Protein AF-A0A2V2GIW0-F1 (afdb_monomer)

Sequence (112 aa):
MNEIKETKSELKDIRSEQEETRKKLDNHIEKGEETKADGYRSQVLRFNNELVRGLGHTEEDFDDILDVIGKYEDYCKTHSNYKNNKMPFAIKNVGRVYDEMLRTNGFLKPKE

Radius of gyration: 24.11 Å; Cα contacts (8 Å, |Δi|>4): 47; chains: 1; bounding box: 58×22×71 Å

Secondary structure (DSSP, 8-state):
-HHHHHHHHHHHHHHHHHHHHHHHHHHHHHHHHHHHHHHHHHHHHHHHHHHHTT----HHHHHHHHHHHHHHHHHHHH-TT---TTHHHHHHHHHHHHHHHHHHT-SPPPP-

Mean predicted aligned error: 5.54 Å

Nearest PDB structures (foldseek):
  8i4v-assembly1_A  TM=4.668E-01  e=8.474E+00  Saccharomyces cerevisiae S288C

pLDDT: mean 94.07, std 6.47, range [60.81, 98.75]

Solvent-accessible surface area (backbone atoms only — not comparable to full-atom values): 6317 Å² total; per-residue (Å²): 114,66,64,63,53,48,54,53,48,53,52,51,52,52,52,50,54,51,52,53,50,49,54,55,48,55,56,49,51,53,52,50,52,52,53,49,42,53,50,34,49,52,50,49,52,49,52,36,50,39,52,76,69,66,55,80,49,38,66,66,61,50,54,54,49,50,54,38,48,51,57,36,51,58,52,44,74,79,36,82,82,69,84,61,90,63,49,70,59,34,55,52,50,48,53,54,50,50,56,49,27,69,76,63,69,63,46,46,70,81,84,130

Foldseek 3Di:
DVVVVVVVVVVVVVVVVVVVVVVVVVVVVVVVLVVLLVVLVVLLVVVLVCVVVVHAAALVSLVVNVVSVVSNVVSCVVVVVDDDPCVVVSVVSSVVVNVVCVVVVRHDDDDD

Structure (mmCIF, N/CA/C/O backbone):
data_AF-A0A2V2GIW0-F1
#
_entry.id   AF-A0A2V2GIW0-F1
#
loop_
_atom_site.group_PDB
_atom_site.id
_atom_site.type_symbol
_atom_site.label_atom_id
_atom_site.label_alt_id
_atom_site.label_comp_id
_atom_site.label_asym_id
_atom_site.label_entity_id
_atom_site.label_seq_id
_atom_site.pdbx_PDB_ins_code
_atom_site.Cartn_x
_atom_site.Cartn_y
_atom_site.Cartn_z
_atom_site.occupancy
_atom_site.B_iso_or_equiv
_atom_site.auth_seq_id
_atom_site.auth_comp_id
_atom_site.auth_asym_id
_atom_site.auth_atom_id
_atom_site.pdbx_PDB_model_num
ATOM 1 N N . MET A 1 1 ? -27.292 -7.906 53.419 1.00 63.19 1 MET A N 1
ATOM 2 C CA . MET A 1 1 ? -28.207 -8.212 52.289 1.00 63.19 1 MET A CA 1
ATOM 3 C C . MET A 1 1 ? -28.291 -7.057 51.287 1.00 63.19 1 MET A C 1
ATOM 5 O O . MET A 1 1 ? -28.232 -7.341 50.099 1.00 63.19 1 MET A O 1
ATOM 9 N N . ASN A 1 2 ? -28.358 -5.790 51.729 1.00 80.44 2 ASN A N 1
ATOM 10 C CA . ASN A 1 2 ? -28.304 -4.621 50.831 1.00 80.44 2 ASN A CA 1
ATOM 11 C C . ASN A 1 2 ? -26.948 -4.448 50.131 1.00 80.44 2 ASN A C 1
ATOM 13 O O . ASN A 1 2 ? -26.936 -4.357 48.913 1.00 80.44 2 ASN A O 1
ATOM 17 N N . GLU A 1 3 ? -25.830 -4.539 50.857 1.00 85.38 3 GLU A N 1
ATOM 18 C CA . GLU A 1 3 ? -24.483 -4.416 50.262 1.00 85.38 3 GLU A CA 1
ATOM 19 C C . GLU A 1 3 ? -24.233 -5.452 49.155 1.00 85.38 3 GLU A C 1
ATOM 21 O O . GLU A 1 3 ? -23.824 -5.104 48.061 1.00 85.38 3 GLU A O 1
ATOM 26 N N . ILE A 1 4 ? -24.592 -6.724 49.373 1.00 89.06 4 ILE A N 1
ATOM 27 C CA . ILE A 1 4 ? -24.455 -7.777 48.346 1.00 89.06 4 ILE A CA 1
ATOM 28 C C . ILE A 1 4 ? -25.278 -7.453 47.086 1.00 89.06 4 ILE A C 1
ATOM 30 O O . ILE A 1 4 ? -24.864 -7.768 45.970 1.00 89.06 4 ILE A O 1
ATOM 34 N N . LYS A 1 5 ? -26.461 -6.848 47.247 1.00 88.62 5 LYS A N 1
ATOM 35 C CA . LYS A 1 5 ? -27.323 -6.458 46.125 1.00 88.62 5 LYS A CA 1
ATOM 36 C C . LYS A 1 5 ? -26.734 -5.267 45.364 1.00 88.62 5 LYS A C 1
ATOM 38 O O . LYS A 1 5 ? -26.800 -5.260 44.139 1.00 8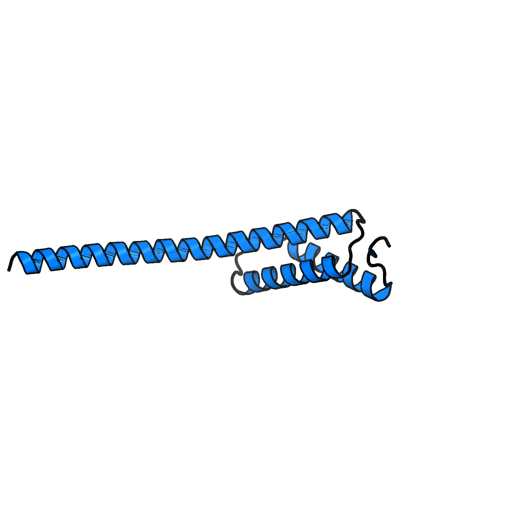8.62 5 LYS A O 1
ATOM 43 N N . GLU A 1 6 ? -26.157 -4.315 46.085 1.00 91.88 6 GLU A N 1
ATOM 44 C CA . GLU A 1 6 ? -25.484 -3.133 45.548 1.00 91.88 6 GLU A CA 1
ATOM 45 C C . GLU A 1 6 ? -24.219 -3.521 44.778 1.00 91.88 6 GLU A C 1
ATOM 47 O O . GLU A 1 6 ? -24.151 -3.275 43.577 1.00 91.88 6 GLU A O 1
ATOM 52 N N . THR A 1 7 ? -23.324 -4.310 45.381 1.00 91.88 7 THR A N 1
ATOM 53 C CA . THR A 1 7 ? -22.130 -4.847 44.705 1.00 91.88 7 THR A CA 1
ATOM 54 C C . THR A 1 7 ? -22.491 -5.657 43.458 1.00 91.88 7 THR A C 1
ATOM 56 O O . THR A 1 7 ? -21.807 -5.594 42.440 1.00 91.88 7 THR A O 1
ATOM 59 N N . LYS A 1 8 ? -23.587 -6.428 43.485 1.00 93.00 8 LYS A N 1
ATOM 60 C CA . LYS A 1 8 ? -24.047 -7.176 42.303 1.00 93.00 8 LYS A CA 1
ATOM 61 C C . LYS A 1 8 ? -24.552 -6.256 41.186 1.00 93.00 8 LYS A C 1
ATOM 63 O O . LYS A 1 8 ? -24.429 -6.622 40.017 1.00 93.00 8 LYS A O 1
ATOM 68 N N . SER A 1 9 ? -25.131 -5.107 41.534 1.00 93.38 9 SER A N 1
ATOM 69 C CA . SER A 1 9 ? -25.519 -4.076 40.567 1.00 93.38 9 SER A CA 1
ATOM 70 C C . SER A 1 9 ? -24.281 -3.442 39.945 1.00 93.38 9 SER A C 1
ATOM 72 O O . SER A 1 9 ? -24.140 -3.482 38.729 1.00 93.38 9 SER A O 1
ATOM 74 N N . GLU A 1 10 ? -23.334 -2.993 40.768 1.00 94.44 10 GLU A N 1
ATOM 75 C CA . GLU A 1 10 ? -22.073 -2.400 40.307 1.00 94.44 10 GLU A CA 1
ATOM 76 C C . GLU A 1 10 ? -21.291 -3.362 39.402 1.00 94.44 10 GLU A C 1
ATOM 78 O O . GLU A 1 10 ? -20.819 -2.981 38.336 1.00 94.44 10 GLU A O 1
ATOM 83 N N . LEU A 1 11 ? -21.220 -4.651 39.757 1.00 95.25 11 LEU A N 1
ATOM 84 C CA . LEU A 1 11 ? -20.591 -5.679 38.919 1.00 95.25 11 LEU A CA 1
ATOM 85 C C . LEU A 1 11 ? -21.282 -5.846 37.560 1.00 95.25 11 LEU A C 1
ATOM 87 O O . LEU A 1 11 ? -20.624 -6.157 36.564 1.00 95.25 11 LEU A O 1
ATOM 91 N N . LYS A 1 12 ? -22.607 -5.682 37.505 1.00 95.06 12 LYS A N 1
ATOM 92 C CA . LYS A 1 12 ? -23.359 -5.731 36.248 1.00 95.06 12 LYS A CA 1
ATOM 93 C C . LYS A 1 12 ? -23.038 -4.512 35.384 1.00 95.06 12 LYS A C 1
ATOM 95 O O . LYS A 1 12 ? -22.850 -4.678 34.179 1.00 95.06 12 LYS A O 1
ATOM 100 N N . ASP A 1 13 ? -22.942 -3.340 35.998 1.00 95.75 13 ASP A N 1
ATOM 101 C CA . ASP A 1 13 ? -22.641 -2.085 35.310 1.00 95.75 13 ASP A CA 1
ATOM 102 C C . ASP A 1 13 ? -21.206 -2.104 34.765 1.00 95.75 13 ASP A C 1
ATOM 104 O O . ASP A 1 13 ? -21.010 -1.931 33.562 1.00 95.75 13 ASP A O 1
ATOM 108 N N . ILE A 1 14 ? -20.227 -2.508 35.584 1.00 96.75 14 ILE A N 1
ATOM 109 C CA . ILE A 1 14 ? -18.831 -2.713 35.161 1.00 96.75 14 ILE A CA 1
ATOM 110 C C . ILE A 1 14 ? -18.751 -3.693 33.986 1.00 96.75 14 ILE A C 1
ATOM 112 O O . ILE A 1 14 ? -18.024 -3.462 33.020 1.00 96.75 14 ILE A O 1
ATOM 116 N N . ARG A 1 15 ? -19.505 -4.800 34.029 1.00 95.00 15 ARG A N 1
ATOM 117 C CA . ARG A 1 15 ? -19.522 -5.774 32.928 1.00 95.00 15 ARG A CA 1
ATOM 118 C C . ARG A 1 15 ? -20.065 -5.161 31.635 1.00 95.00 15 ARG A C 1
ATOM 120 O O . ARG A 1 15 ? -19.524 -5.446 30.567 1.00 95.00 15 ARG A O 1
ATOM 127 N N . SER A 1 16 ? -21.110 -4.341 31.730 1.00 95.00 16 SER A N 1
ATOM 128 C CA . SER A 1 16 ? -21.692 -3.630 30.588 1.00 95.00 16 SER A CA 1
ATO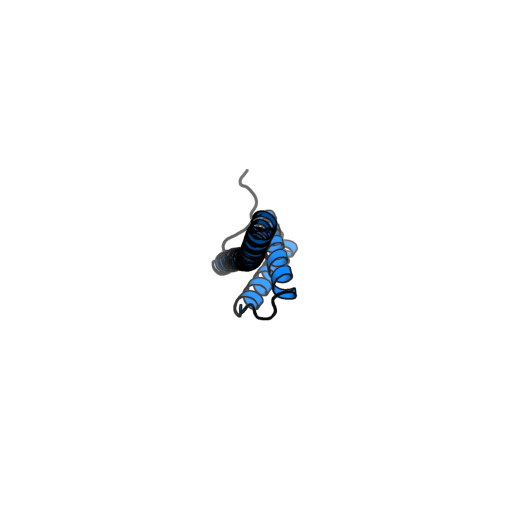M 129 C C . SER A 1 16 ? -20.694 -2.643 29.980 1.00 95.00 16 SER A C 1
ATOM 131 O O . SER A 1 16 ? -20.457 -2.667 28.773 1.00 95.00 16 SER A O 1
ATOM 133 N N . GLU A 1 17 ? -20.050 -1.828 30.815 1.00 96.25 17 GLU A N 1
ATOM 134 C CA . GLU A 1 17 ? -19.024 -0.874 30.381 1.00 96.25 17 GLU A CA 1
ATOM 135 C C . GLU A 1 17 ? -17.818 -1.579 29.744 1.00 96.25 17 GLU A C 1
ATOM 137 O O . GLU A 1 17 ? -17.275 -1.119 28.733 1.00 96.25 17 GLU A O 1
ATOM 142 N N . GLN A 1 18 ? -17.416 -2.737 30.281 1.00 96.56 18 GLN A N 1
ATOM 143 C CA . GLN A 1 18 ? -16.323 -3.529 29.720 1.00 96.56 18 GLN A CA 1
ATOM 144 C C . GLN A 1 18 ? -16.684 -4.101 28.340 1.00 96.56 18 GLN A C 1
ATOM 146 O O . GLN A 1 18 ? -15.836 -4.152 27.445 1.00 96.56 18 GLN A O 1
ATOM 151 N N . GLU A 1 19 ? -17.930 -4.535 28.146 1.00 95.56 19 GLU A N 1
ATOM 152 C CA . GLU A 1 19 ? -18.411 -5.010 26.848 1.00 95.56 19 GLU A CA 1
ATOM 153 C C . GLU A 1 19 ? -18.458 -3.874 25.817 1.00 95.56 19 GLU A C 1
ATOM 155 O O . GLU A 1 19 ? -18.020 -4.051 24.679 1.00 95.56 19 GLU A O 1
ATOM 160 N N . GLU A 1 20 ? -18.927 -2.691 26.215 1.00 96.31 20 GLU A N 1
ATOM 161 C CA . GLU A 1 20 ? -18.943 -1.511 25.348 1.00 96.31 20 GLU A CA 1
ATOM 162 C C . GLU A 1 20 ? -17.525 -1.066 24.965 1.00 96.31 20 GLU A C 1
ATOM 164 O O . GLU A 1 20 ? -17.251 -0.776 23.798 1.00 96.31 20 GLU A O 1
ATOM 169 N N . THR A 1 21 ? -16.600 -1.072 25.927 1.00 95.44 21 THR A N 1
ATOM 170 C CA . THR A 1 21 ? -15.187 -0.747 25.693 1.00 95.44 21 THR A CA 1
ATOM 171 C C . THR A 1 21 ? -14.554 -1.712 24.694 1.00 95.44 21 THR A C 1
ATOM 173 O O . THR A 1 21 ? -13.867 -1.271 23.774 1.00 95.44 21 THR A O 1
ATOM 176 N N . ARG A 1 22 ? -14.834 -3.018 24.813 1.00 94.94 22 ARG 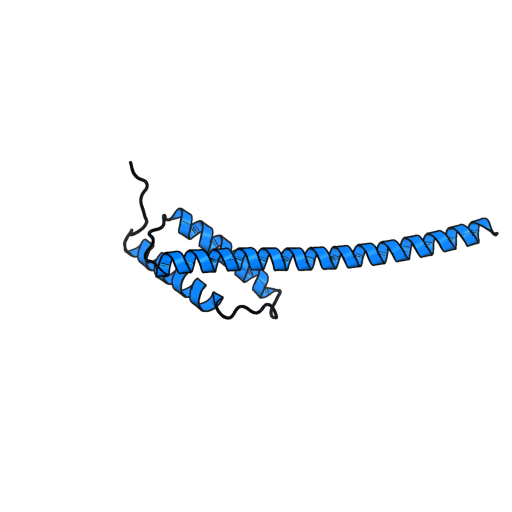A N 1
ATOM 177 C CA . ARG A 1 22 ? -14.354 -4.034 23.865 1.00 94.94 22 ARG A CA 1
ATOM 178 C C . ARG A 1 22 ? -14.850 -3.759 22.446 1.00 94.94 22 ARG A C 1
ATOM 180 O O . ARG A 1 22 ? -14.042 -3.685 21.533 1.00 94.94 22 ARG A O 1
ATOM 187 N N . LYS A 1 23 ? -16.149 -3.484 22.281 1.00 94.81 23 LYS A N 1
ATOM 188 C CA . LYS A 1 23 ? -16.741 -3.138 20.974 1.00 94.81 23 LYS A CA 1
ATOM 189 C C . LYS A 1 23 ? -16.106 -1.886 20.361 1.00 94.81 23 LYS A C 1
ATOM 191 O O . LYS A 1 23 ? -15.842 -1.850 19.163 1.00 94.81 23 LYS A O 1
ATOM 196 N N . LYS A 1 24 ? -15.850 -0.847 21.166 1.00 93.88 24 LYS A N 1
ATOM 197 C CA . LYS A 1 24 ? -15.166 0.374 20.699 1.00 93.88 24 LYS A CA 1
ATOM 198 C C . LYS A 1 24 ? -13.730 0.090 20.255 1.00 93.88 24 LYS A C 1
ATOM 200 O O . LYS A 1 24 ? -13.294 0.676 19.267 1.00 93.88 24 LYS A O 1
ATOM 205 N N . LEU A 1 25 ? -13.023 -0.792 20.963 1.00 94.12 25 LEU A N 1
ATOM 206 C CA . LEU A 1 25 ? -11.662 -1.193 20.616 1.00 94.12 25 LEU A CA 1
ATOM 207 C C . LEU A 1 25 ? -11.626 -1.981 19.305 1.00 94.12 25 LEU A C 1
ATOM 209 O O . LEU A 1 25 ? -10.860 -1.613 18.420 1.00 94.12 25 LEU A O 1
ATOM 213 N N . ASP A 1 26 ? -12.486 -2.988 19.152 1.00 92.25 26 ASP A N 1
ATOM 214 C CA . ASP A 1 26 ? -12.565 -3.799 17.931 1.00 92.25 26 ASP A CA 1
ATOM 215 C C . ASP A 1 26 ? -12.841 -2.909 16.704 1.00 92.25 26 ASP A C 1
ATOM 217 O O . ASP A 1 26 ? -12.105 -2.949 15.718 1.00 92.25 26 ASP A O 1
ATOM 221 N N . ASN A 1 27 ? -13.803 -1.985 16.819 1.00 90.56 27 ASN A N 1
ATOM 222 C CA . ASN A 1 27 ? -14.102 -1.000 15.773 1.00 90.56 27 ASN A CA 1
ATOM 223 C C . ASN A 1 27 ? -12.923 -0.056 15.471 1.00 90.56 27 ASN A C 1
ATOM 225 O O . ASN A 1 27 ? -12.778 0.427 14.348 1.00 90.56 27 ASN A O 1
ATOM 229 N N . HIS A 1 28 ? -12.119 0.300 16.477 1.00 90.19 28 HIS A N 1
ATOM 230 C CA . HIS A 1 28 ? -10.953 1.161 16.281 1.00 90.19 28 HIS A CA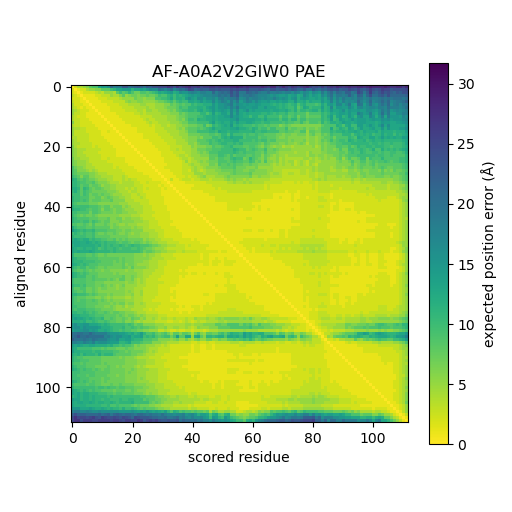 1
ATOM 231 C C . HIS A 1 28 ? -9.817 0.416 15.573 1.00 90.19 28 HIS A C 1
ATOM 233 O O . HIS A 1 28 ? -9.163 1.004 14.714 1.00 90.19 28 HIS A O 1
ATOM 239 N N . ILE A 1 29 ? -9.614 -0.864 15.901 1.00 90.06 29 ILE A N 1
ATOM 240 C CA . ILE A 1 29 ? -8.647 -1.732 15.222 1.00 90.06 29 ILE A CA 1
ATOM 241 C C . ILE A 1 29 ? -9.023 -1.857 13.744 1.00 90.06 29 ILE A C 1
ATOM 243 O O . ILE A 1 29 ? -8.190 -1.541 12.898 1.00 90.06 29 ILE A O 1
ATOM 247 N N . GLU A 1 30 ? -10.279 -2.192 13.438 1.00 88.69 30 GLU A N 1
ATOM 248 C CA . GLU A 1 30 ? -10.769 -2.330 12.058 1.00 88.69 30 GLU A CA 1
ATOM 249 C C . GLU A 1 30 ? -10.551 -1.041 11.242 1.00 88.69 30 GLU A C 1
ATOM 251 O O . GLU A 1 30 ? -9.937 -1.056 10.174 1.00 88.69 30 GLU A O 1
ATOM 256 N N . LYS A 1 31 ? -10.944 0.116 11.794 1.00 89.50 31 LYS A N 1
ATOM 257 C CA . LYS A 1 31 ? -10.693 1.426 11.162 1.00 89.50 31 LYS A CA 1
ATOM 258 C C . LYS A 1 31 ? -9.206 1.720 10.982 1.00 89.50 31 LYS A C 1
ATOM 260 O O . LYS A 1 31 ? -8.813 2.371 10.012 1.00 89.50 31 LYS A O 1
ATOM 265 N N . GLY A 1 32 ? -8.379 1.292 11.932 1.00 91.12 32 GLY A N 1
ATOM 266 C CA . GLY A 1 32 ? -6.931 1.436 11.866 1.00 91.12 32 GLY A CA 1
ATOM 267 C C . GLY A 1 32 ? -6.323 0.625 10.723 1.00 91.12 32 GLY A C 1
ATOM 268 O O . GLY A 1 32 ? -5.442 1.124 10.024 1.00 91.12 32 GLY A O 1
ATOM 269 N N . GLU A 1 33 ? -6.803 -0.596 10.499 1.00 92.31 33 GLU A N 1
ATOM 270 C CA . GLU A 1 33 ? -6.371 -1.447 9.386 1.00 92.31 33 GLU A CA 1
ATOM 271 C C . GLU A 1 33 ? -6.802 -0.874 8.030 1.00 92.31 33 GLU A C 1
ATOM 273 O O . GLU A 1 33 ? -5.967 -0.760 7.131 1.00 92.31 33 GLU A O 1
ATOM 278 N N . GLU A 1 34 ? -8.046 -0.400 7.905 1.00 92.56 34 GLU A N 1
ATOM 279 C CA . GLU A 1 34 ? -8.524 0.271 6.686 1.00 92.56 34 GLU A CA 1
ATOM 280 C C . GLU A 1 34 ? -7.720 1.547 6.385 1.00 92.56 34 GLU A C 1
ATOM 282 O O . GLU A 1 34 ? -7.286 1.772 5.254 1.00 92.56 34 GLU A O 1
ATOM 287 N N . THR A 1 35 ? -7.416 2.348 7.411 1.00 93.75 35 THR A N 1
ATOM 288 C CA . THR A 1 35 ? -6.581 3.554 7.262 1.00 93.75 35 THR A CA 1
ATOM 289 C C . THR A 1 35 ? -5.168 3.211 6.774 1.00 93.75 35 THR A C 1
ATOM 291 O O . THR A 1 35 ? -4.599 3.931 5.948 1.00 93.75 35 THR A O 1
ATOM 294 N N . LYS A 1 36 ? -4.582 2.100 7.244 1.00 95.44 36 LYS A N 1
ATOM 295 C CA . LYS A 1 36 ? -3.281 1.621 6.746 1.00 95.44 36 LYS A CA 1
ATOM 296 C C . LYS A 1 36 ? -3.367 1.195 5.281 1.00 95.44 36 LYS A C 1
ATOM 298 O O . LYS A 1 36 ? -2.504 1.589 4.497 1.00 95.44 36 LYS A O 1
ATOM 303 N N . ALA A 1 37 ? -4.411 0.458 4.901 1.00 95.38 37 ALA A N 1
ATOM 304 C CA . ALA A 1 37 ? -4.640 0.044 3.518 1.00 95.38 37 ALA A CA 1
ATOM 305 C C . ALA A 1 37 ? -4.788 1.244 2.569 1.00 95.38 37 ALA A C 1
ATOM 307 O O . ALA A 1 37 ? -4.190 1.271 1.489 1.00 95.38 37 ALA A O 1
ATOM 308 N N . ASP A 1 38 ? -5.497 2.283 3.011 1.00 95.50 38 ASP A N 1
ATOM 309 C CA . ASP A 1 38 ? -5.610 3.565 2.315 1.00 95.50 38 ASP A CA 1
ATOM 310 C C . ASP A 1 38 ? -4.248 4.250 2.125 1.00 95.50 38 ASP A C 1
ATOM 312 O O . ASP A 1 38 ? -3.962 4.802 1.054 1.00 95.50 38 ASP A O 1
ATOM 316 N N . GLY A 1 39 ? -3.381 4.164 3.135 1.00 97.12 39 GLY A N 1
ATOM 317 C CA . GLY A 1 39 ? -1.995 4.619 3.070 1.00 97.12 39 GLY A CA 1
ATOM 318 C C . GLY A 1 39 ? -1.160 3.852 2.043 1.00 97.12 39 GLY A C 1
ATOM 319 O O . GLY A 1 39 ? -0.456 4.474 1.244 1.00 97.12 39 GLY A O 1
ATOM 320 N N . TYR A 1 40 ? -1.247 2.519 2.013 1.00 97.56 40 TYR A N 1
ATOM 321 C CA . TYR A 1 40 ? -0.554 1.695 1.012 1.00 97.56 40 TYR A CA 1
ATOM 322 C C . TYR A 1 40 ? -1.043 2.012 -0.404 1.00 97.56 40 TYR A C 1
ATOM 324 O O . TYR A 1 40 ? -0.237 2.279 -1.295 1.00 97.56 40 TYR A O 1
ATOM 332 N N . ARG A 1 41 ? -2.365 2.109 -0.597 1.00 97.00 41 ARG A N 1
ATOM 333 C CA . ARG A 1 41 ? -2.980 2.527 -1.866 1.00 97.00 41 ARG A CA 1
ATOM 334 C C . ARG A 1 41 ? -2.421 3.862 -2.352 1.00 97.00 41 ARG A C 1
ATOM 336 O O . ARG A 1 41 ? -2.057 3.990 -3.518 1.00 97.00 41 ARG A O 1
ATOM 343 N N . SER A 1 42 ? -2.375 4.863 -1.474 1.00 97.50 42 SER A N 1
ATOM 344 C CA . SER A 1 42 ? -1.872 6.198 -1.814 1.00 97.50 42 SER A CA 1
ATOM 345 C C . SER A 1 42 ? -0.419 6.152 -2.303 1.00 97.50 42 SER A C 1
ATOM 347 O O . SER A 1 42 ? -0.084 6.775 -3.310 1.00 97.50 42 SER A O 1
ATOM 349 N N . GLN A 1 43 ? 0.426 5.359 -1.640 1.00 98.38 43 GLN A N 1
ATOM 350 C CA . GLN A 1 43 ? 1.833 5.191 -2.007 1.00 98.38 43 GLN A CA 1
ATOM 351 C C . GLN A 1 43 ? 2.003 4.537 -3.381 1.00 98.38 43 GLN A C 1
ATOM 353 O O . GLN A 1 43 ? 2.693 5.099 -4.227 1.00 98.38 43 GLN A O 1
ATOM 358 N N . VAL A 1 44 ? 1.313 3.423 -3.644 1.00 98.56 44 VAL A N 1
ATOM 359 C CA . VAL A 1 44 ? 1.387 2.722 -4.941 1.00 98.56 44 VAL A CA 1
ATOM 360 C C . VAL A 1 44 ? 0.879 3.594 -6.084 1.00 98.56 44 VAL A C 1
ATOM 362 O O . VAL A 1 44 ? 1.502 3.659 -7.142 1.00 98.56 44 VAL A O 1
ATOM 365 N N . LEU A 1 45 ? -0.230 4.312 -5.885 1.00 97.94 45 LEU A N 1
ATOM 366 C CA . LEU A 1 45 ? -0.755 5.217 -6.910 1.00 97.94 45 LEU A CA 1
ATOM 367 C C . LEU A 1 45 ? 0.189 6.389 -7.185 1.00 97.94 45 LEU A C 1
ATOM 369 O O . LEU A 1 45 ? 0.318 6.792 -8.342 1.00 97.94 45 LEU A O 1
ATOM 373 N N . ARG A 1 46 ? 0.842 6.929 -6.148 1.00 98.44 46 ARG A N 1
ATOM 374 C CA . ARG A 1 46 ? 1.847 7.985 -6.297 1.00 98.44 46 ARG A CA 1
ATOM 375 C C . ARG A 1 46 ? 3.041 7.479 -7.101 1.00 98.44 46 ARG A C 1
ATOM 377 O O . ARG A 1 46 ? 3.341 8.082 -8.126 1.00 98.44 46 ARG A O 1
ATOM 384 N N . PHE A 1 47 ? 3.628 6.355 -6.698 1.00 98.75 47 PHE A N 1
ATOM 385 C CA . PHE A 1 47 ? 4.763 5.748 -7.392 1.00 98.75 47 PHE A CA 1
ATOM 386 C C . PHE A 1 47 ? 4.425 5.437 -8.854 1.00 98.75 47 PHE A C 1
ATOM 388 O O . PHE A 1 47 ? 5.131 5.831 -9.773 1.00 98.75 47 PHE A O 1
ATOM 395 N N . ASN A 1 48 ? 3.258 4.842 -9.116 1.00 98.62 48 ASN A N 1
ATOM 396 C CA . ASN A 1 48 ? 2.811 4.611 -10.487 1.00 98.62 48 ASN A CA 1
ATOM 397 C C . ASN A 1 48 ? 2.674 5.915 -11.299 1.00 98.62 48 ASN A C 1
ATOM 399 O O . ASN A 1 48 ? 2.991 5.937 -12.486 1.00 98.62 48 ASN A O 1
ATOM 403 N N . ASN A 1 49 ? 2.203 7.004 -10.688 1.00 98.50 49 ASN A N 1
ATOM 404 C CA . ASN A 1 49 ? 2.149 8.309 -11.350 1.00 98.50 49 ASN A CA 1
ATOM 405 C C . ASN A 1 49 ? 3.548 8.858 -11.663 1.00 98.50 49 ASN A C 1
ATOM 407 O O . ASN A 1 49 ? 3.723 9.513 -12.688 1.00 98.50 49 ASN A O 1
ATOM 411 N N . GLU A 1 50 ? 4.532 8.608 -10.801 1.00 98.62 50 GLU A N 1
ATOM 412 C CA . GLU A 1 50 ? 5.936 8.963 -11.030 1.00 98.62 50 GLU A CA 1
ATOM 413 C C . GLU A 1 50 ? 6.491 8.199 -12.246 1.00 98.62 50 GLU A C 1
ATOM 415 O O . GLU A 1 50 ? 7.021 8.830 -13.165 1.00 98.62 50 GLU A O 1
ATOM 420 N N . LEU A 1 51 ? 6.212 6.892 -12.347 1.00 98.38 51 LEU A N 1
ATOM 421 C CA . LEU A 1 51 ? 6.549 6.077 -13.523 1.00 98.38 51 LEU A CA 1
ATOM 422 C C . LEU A 1 51 ? 5.883 6.591 -14.808 1.00 98.38 51 LEU A C 1
ATOM 424 O O . LEU A 1 51 ? 6.533 6.709 -15.844 1.00 98.38 51 LEU A O 1
ATOM 428 N N . VAL A 1 52 ? 4.589 6.933 -14.758 1.00 97.81 52 VAL A N 1
ATOM 429 C CA . VAL A 1 52 ? 3.853 7.493 -15.911 1.00 97.81 52 VAL A CA 1
ATOM 430 C C . VAL A 1 52 ? 4.445 8.833 -16.362 1.00 97.81 52 VAL A C 1
ATOM 432 O O . VAL A 1 52 ? 4.394 9.165 -17.545 1.00 97.81 52 VAL A O 1
ATOM 435 N N . ARG A 1 53 ? 5.039 9.597 -15.441 1.00 98.12 53 ARG A N 1
ATOM 436 C CA . ARG A 1 53 ? 5.741 10.855 -15.734 1.00 98.12 53 ARG A CA 1
ATOM 437 C C . ARG A 1 53 ? 7.177 10.650 -16.227 1.00 98.12 53 ARG A C 1
ATOM 439 O O . ARG A 1 53 ? 7.833 11.641 -16.538 1.00 98.12 53 ARG A O 1
ATOM 446 N N . GLY A 1 54 ? 7.654 9.406 -16.301 1.00 96.62 54 GLY A N 1
ATOM 447 C CA . GLY A 1 54 ? 9.010 9.071 -16.728 1.00 96.62 54 GLY A CA 1
ATOM 448 C C . GLY A 1 54 ? 10.082 9.416 -15.695 1.00 96.62 54 GLY A C 1
ATOM 449 O O . GLY A 1 54 ? 11.226 9.660 -16.073 1.00 96.62 54 GLY A O 1
ATOM 450 N N . LEU A 1 55 ? 9.724 9.488 -14.408 1.00 97.38 55 LEU A N 1
ATOM 451 C CA . LEU A 1 55 ? 10.712 9.659 -13.348 1.00 97.38 55 LEU A CA 1
ATOM 452 C C . LEU A 1 55 ? 11.513 8.361 -13.180 1.00 97.38 55 LEU A C 1
ATOM 454 O O . LEU A 1 55 ? 10.953 7.266 -13.186 1.00 97.38 55 LEU A O 1
ATOM 458 N N . GLY A 1 56 ? 12.836 8.501 -13.086 1.00 95.69 56 GLY A N 1
ATOM 459 C CA . GLY A 1 56 ? 13.739 7.386 -12.820 1.00 95.69 56 GLY A CA 1
ATOM 460 C C . GLY A 1 56 ? 13.776 7.060 -11.330 1.00 95.69 56 GLY A C 1
ATOM 461 O O . GLY A 1 56 ? 13.717 7.969 -10.505 1.00 95.69 56 GLY A O 1
ATOM 462 N N . HIS A 1 57 ? 13.916 5.777 -11.015 1.00 97.88 57 HIS A N 1
ATOM 463 C CA . HIS A 1 57 ? 13.928 5.243 -9.654 1.00 97.88 57 HIS A CA 1
ATOM 464 C C . HIS A 1 57 ? 15.097 4.278 -9.468 1.00 97.88 57 HIS A C 1
ATOM 466 O O . HIS A 1 57 ? 15.563 3.666 -10.439 1.00 97.88 57 HIS A O 1
ATOM 472 N N . THR A 1 58 ? 15.593 4.179 -8.238 1.00 97.88 58 THR A N 1
ATOM 473 C CA . THR A 1 58 ? 16.621 3.200 -7.861 1.00 97.88 58 THR A CA 1
ATOM 474 C C . THR A 1 58 ? 16.004 1.804 -7.748 1.00 97.88 58 THR A C 1
ATOM 476 O O . THR A 1 58 ? 14.788 1.650 -7.785 1.00 97.88 58 THR A O 1
ATOM 479 N N . GLU A 1 59 ? 16.831 0.766 -7.631 1.00 97.38 59 GLU A N 1
ATOM 480 C CA . GLU A 1 59 ? 16.338 -0.592 -7.351 1.00 97.38 59 GLU A CA 1
ATOM 481 C C . GLU A 1 59 ? 15.657 -0.670 -5.974 1.00 97.38 59 GLU A C 1
ATOM 483 O O . GLU A 1 59 ? 14.573 -1.232 -5.863 1.00 97.38 59 GLU A O 1
ATOM 488 N N . GLU A 1 60 ? 16.213 0.017 -4.971 1.00 97.75 60 GLU A N 1
ATOM 489 C CA . GLU A 1 60 ? 15.648 0.120 -3.617 1.00 97.75 60 GLU A CA 1
ATOM 490 C C . GLU A 1 60 ? 14.247 0.756 -3.613 1.00 97.75 60 GLU A C 1
ATOM 492 O O . GLU A 1 60 ? 13.341 0.244 -2.963 1.00 97.75 60 GLU A O 1
ATOM 497 N N . ASP A 1 61 ? 14.025 1.808 -4.413 1.00 98.19 61 ASP A N 1
ATOM 498 C CA . ASP A 1 61 ? 12.699 2.425 -4.564 1.00 98.19 61 ASP A CA 1
ATOM 499 C C . ASP A 1 61 ? 11.651 1.417 -5.087 1.00 98.19 61 ASP A C 1
ATOM 501 O O . ASP A 1 61 ? 10.470 1.479 -4.725 1.00 98.19 61 ASP A O 1
ATOM 505 N N . PHE A 1 62 ? 12.067 0.505 -5.977 1.00 98.44 62 PHE A N 1
ATOM 506 C CA . PHE A 1 62 ? 11.194 -0.546 -6.497 1.00 98.44 62 PHE A CA 1
ATOM 507 C C . PHE A 1 62 ? 10.934 -1.640 -5.460 1.00 98.44 62 PHE A C 1
ATOM 509 O O . PHE A 1 62 ? 9.790 -2.074 -5.320 1.00 98.44 62 PHE A O 1
ATOM 516 N N . ASP A 1 63 ? 11.953 -2.065 -4.721 1.00 98.19 63 ASP A N 1
ATOM 517 C CA . ASP A 1 63 ? 11.793 -3.069 -3.669 1.00 98.19 63 ASP A CA 1
ATOM 518 C C . ASP A 1 63 ? 10.829 -2.563 -2.579 1.00 98.19 63 ASP A C 1
ATOM 520 O O . ASP A 1 63 ? 9.873 -3.256 -2.216 1.00 98.19 63 ASP A O 1
ATOM 524 N N . ASP A 1 64 ? 10.975 -1.302 -2.161 1.00 98.56 64 ASP A N 1
ATOM 525 C CA . ASP A 1 64 ? 10.087 -0.651 -1.194 1.00 98.56 64 ASP A CA 1
ATOM 526 C C . ASP A 1 64 ? 8.626 -0.628 -1.666 1.00 98.56 64 ASP A C 1
ATOM 528 O O . ASP A 1 64 ? 7.699 -0.928 -0.900 1.00 98.56 64 ASP A O 1
ATOM 532 N N . ILE A 1 65 ? 8.378 -0.272 -2.933 1.00 98.75 65 ILE A N 1
ATOM 533 C CA . ILE A 1 65 ? 7.001 -0.211 -3.434 1.00 98.75 65 ILE A CA 1
ATOM 534 C C . ILE A 1 65 ? 6.398 -1.602 -3.639 1.00 98.75 65 ILE A C 1
ATOM 536 O O . ILE A 1 65 ? 5.191 -1.765 -3.443 1.00 98.75 65 ILE A O 1
ATOM 540 N N . LEU A 1 66 ? 7.201 -2.608 -3.995 1.00 98.62 66 LEU A N 1
ATOM 541 C CA . LEU A 1 66 ? 6.751 -3.997 -4.112 1.00 98.62 66 LEU A CA 1
ATOM 542 C C . LEU A 1 66 ? 6.344 -4.558 -2.743 1.00 98.62 66 LEU A C 1
ATOM 544 O O . LEU A 1 66 ? 5.285 -5.181 -2.630 1.00 98.62 66 LEU A O 1
ATOM 548 N N . ASP A 1 67 ? 7.085 -4.233 -1.684 1.00 98.69 67 ASP A N 1
ATOM 549 C CA . ASP A 1 67 ? 6.712 -4.555 -0.302 1.00 98.69 67 ASP A CA 1
ATOM 550 C C . ASP A 1 67 ? 5.392 -3.890 0.118 1.00 98.69 67 ASP A C 1
ATOM 552 O O . ASP A 1 67 ? 4.548 -4.492 0.794 1.00 98.69 67 ASP A O 1
ATOM 556 N N . VAL A 1 68 ? 5.178 -2.632 -0.281 1.00 98.62 68 VAL A N 1
ATOM 557 C CA . VAL A 1 68 ? 3.912 -1.923 -0.038 1.00 98.62 68 VAL A CA 1
ATOM 558 C C . VAL A 1 68 ? 2.756 -2.563 -0.815 1.00 98.62 68 VAL A C 1
ATOM 560 O O . VAL A 1 68 ? 1.654 -2.676 -0.269 1.00 98.62 68 VAL A O 1
ATOM 563 N N . ILE A 1 69 ? 2.986 -3.011 -2.054 1.00 98.38 69 ILE A N 1
ATOM 564 C CA . ILE A 1 69 ? 1.998 -3.762 -2.843 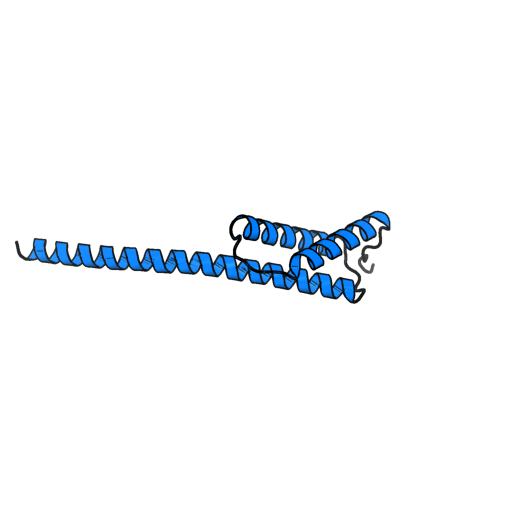1.00 98.38 69 ILE A CA 1
ATOM 565 C C . ILE A 1 69 ? 1.631 -5.066 -2.129 1.00 98.38 69 ILE A C 1
ATOM 567 O O . ILE A 1 69 ? 0.442 -5.331 -1.963 1.00 98.38 69 ILE A O 1
ATOM 571 N N . GLY A 1 70 ? 2.610 -5.824 -1.627 1.00 97.81 70 GLY A N 1
ATOM 572 C CA . GLY A 1 70 ? 2.356 -7.055 -0.873 1.00 97.81 70 GLY A CA 1
ATOM 573 C C . GLY A 1 70 ? 1.465 -6.820 0.352 1.00 97.81 70 GLY A C 1
ATOM 574 O O . GLY A 1 70 ? 0.438 -7.479 0.513 1.00 97.81 70 GLY A O 1
ATOM 575 N N . LYS A 1 71 ? 1.780 -5.798 1.163 1.00 97.31 71 LYS A N 1
ATOM 576 C CA . LYS A 1 71 ? 0.967 -5.409 2.337 1.00 97.31 71 LYS A CA 1
ATOM 577 C C . LYS A 1 71 ? -0.461 -5.009 1.950 1.00 97.31 71 LYS A C 1
ATOM 579 O O . LYS A 1 71 ? -1.416 -5.339 2.653 1.00 97.31 71 LYS A O 1
ATOM 584 N N . TYR A 1 72 ? -0.616 -4.296 0.835 1.00 96.50 72 TYR A N 1
ATOM 585 C CA . TYR A 1 72 ? -1.922 -3.928 0.293 1.00 96.50 72 TYR A CA 1
ATOM 586 C C . TYR A 1 72 ? -2.730 -5.157 -0.157 1.00 96.50 72 TYR A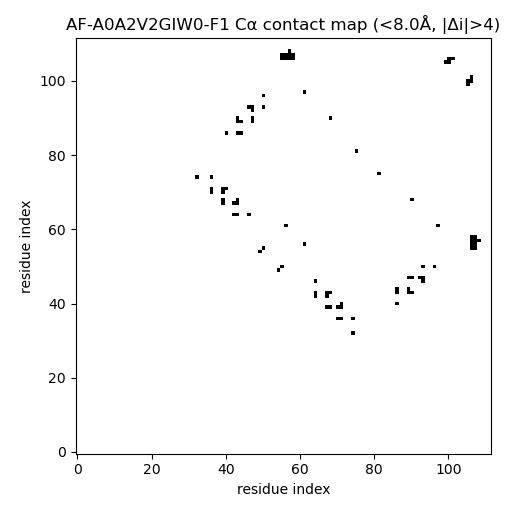 C 1
ATOM 588 O O . TYR A 1 72 ? -3.920 -5.265 0.152 1.00 96.50 72 TYR A O 1
ATOM 596 N N . GLU A 1 73 ? -2.107 -6.082 -0.884 1.00 95.38 73 GLU A N 1
ATOM 597 C CA . GLU A 1 73 ? -2.765 -7.294 -1.374 1.00 95.38 73 GLU A CA 1
ATOM 598 C C . GLU A 1 73 ? -3.166 -8.221 -0.224 1.00 95.38 73 GLU A C 1
ATOM 600 O O . GLU A 1 73 ? -4.270 -8.768 -0.245 1.00 95.38 73 GLU A O 1
ATOM 605 N N . ASP A 1 74 ? -2.329 -8.342 0.808 1.00 95.44 74 ASP A N 1
ATOM 606 C CA . ASP A 1 74 ? -2.641 -9.105 2.018 1.00 95.44 74 ASP A CA 1
ATOM 607 C C . ASP A 1 74 ? -3.872 -8.561 2.746 1.00 95.44 74 ASP A C 1
ATOM 609 O O . ASP A 1 74 ? -4.752 -9.339 3.118 1.00 95.44 74 ASP A O 1
ATOM 613 N N . TYR A 1 75 ? -3.998 -7.236 2.865 1.00 94.50 75 TYR A N 1
ATOM 614 C CA . TYR A 1 75 ? -5.213 -6.618 3.396 1.00 94.50 75 TYR A CA 1
ATOM 615 C C . TYR A 1 75 ? -6.445 -6.950 2.536 1.00 94.50 75 TYR A C 1
ATOM 617 O O . TYR A 1 75 ? -7.494 -7.332 3.057 1.00 94.50 75 TYR A O 1
ATOM 625 N N . CYS A 1 76 ? -6.325 -6.873 1.207 1.00 93.56 76 CYS A N 1
ATOM 626 C CA . CYS A 1 76 ? -7.441 -7.145 0.296 1.00 93.56 76 CYS A CA 1
ATOM 627 C C . CYS A 1 76 ? -7.921 -8.607 0.338 1.00 93.56 76 CYS A C 1
ATOM 629 O O . CYS A 1 76 ? -9.110 -8.851 0.130 1.00 93.56 76 CYS A O 1
ATOM 631 N N . LYS A 1 77 ? -7.040 -9.579 0.629 1.00 92.69 77 LYS A N 1
ATOM 632 C CA . LYS A 1 77 ? -7.407 -11.008 0.744 1.00 92.69 77 LYS A CA 1
ATOM 633 C C . LYS A 1 77 ? -8.451 -11.255 1.833 1.00 92.69 77 LYS A C 1
ATOM 635 O O . LYS A 1 77 ? -9.305 -12.122 1.666 1.00 92.69 77 LYS A O 1
ATOM 640 N N . THR A 1 78 ? -8.389 -10.504 2.930 1.00 90.75 78 THR A N 1
ATOM 641 C CA . THR A 1 78 ? -9.321 -10.625 4.061 1.00 90.75 78 THR A CA 1
ATOM 642 C C . THR A 1 78 ? -10.471 -9.612 4.008 1.00 90.75 78 THR A C 1
ATOM 644 O O . THR A 1 78 ? -11.454 -9.782 4.724 1.00 90.75 78 THR A O 1
ATOM 647 N N . HIS A 1 79 ? -10.409 -8.617 3.113 1.00 91.31 79 HIS A N 1
ATOM 648 C CA . HIS A 1 79 ? -11.376 -7.517 3.004 1.00 91.31 79 HIS A CA 1
ATOM 649 C C . HIS A 1 79 ? -11.969 -7.400 1.590 1.00 91.31 79 HIS A C 1
ATOM 651 O O . HIS A 1 79 ? -11.800 -6.395 0.901 1.00 91.31 79 HIS A O 1
ATOM 657 N N . SER A 1 80 ? -12.726 -8.409 1.145 1.00 85.50 80 SER A N 1
ATOM 658 C CA . SER A 1 80 ? -13.264 -8.485 -0.230 1.00 85.50 80 SER A CA 1
ATOM 659 C C . SER A 1 80 ? -14.168 -7.314 -0.648 1.00 85.50 80 SER A C 1
ATOM 661 O O . SER A 1 80 ? -14.361 -7.075 -1.839 1.00 85.50 80 SER A O 1
ATOM 663 N N . ASN A 1 81 ? -14.743 -6.587 0.315 1.00 87.19 81 ASN A N 1
ATOM 664 C CA . ASN A 1 81 ? -15.597 -5.422 0.062 1.00 87.19 81 ASN A CA 1
ATOM 665 C C . ASN A 1 81 ? -14.811 -4.115 -0.131 1.00 87.19 81 ASN A C 1
ATOM 667 O O . ASN A 1 81 ? -15.404 -3.104 -0.519 1.00 87.19 81 ASN A O 1
ATOM 671 N N . TYR A 1 82 ? -13.502 -4.114 0.127 1.00 89.38 82 TYR A N 1
ATOM 672 C CA . TYR A 1 82 ? -12.655 -2.939 -0.018 1.00 89.38 82 TYR A CA 1
ATOM 673 C C . TYR A 1 82 ? -12.496 -2.575 -1.504 1.00 89.38 82 TYR A C 1
ATOM 675 O O . TYR A 1 82 ? -11.872 -3.285 -2.295 1.00 89.38 82 TYR A O 1
ATOM 683 N N . LYS A 1 83 ? -13.130 -1.473 -1.924 1.00 77.94 83 LYS A N 1
ATOM 684 C CA . LYS A 1 83 ? -13.223 -1.083 -3.339 1.00 77.94 83 LYS A CA 1
ATOM 685 C C . LYS A 1 83 ? -11.990 -0.317 -3.792 1.00 77.94 83 LYS A C 1
ATOM 687 O O . LYS A 1 83 ? -11.719 0.771 -3.292 1.00 77.94 83 LYS A O 1
ATOM 692 N N . ASN A 1 84 ? -11.316 -0.813 -4.831 1.00 79.94 84 ASN A N 1
ATOM 693 C CA . ASN A 1 84 ? -10.175 -0.103 -5.402 1.00 79.94 84 ASN A CA 1
ATOM 694 C C . ASN A 1 84 ? -9.890 -0.442 -6.874 1.00 79.94 84 ASN A C 1
ATOM 696 O O . ASN A 1 84 ? -8.927 -1.118 -7.232 1.00 79.94 84 ASN A O 1
ATOM 700 N N . ASN A 1 85 ? -10.743 0.067 -7.755 1.00 85.75 85 ASN A N 1
ATOM 701 C CA . ASN A 1 85 ? -10.707 -0.188 -9.195 1.00 85.75 85 ASN A CA 1
ATOM 702 C C . ASN A 1 85 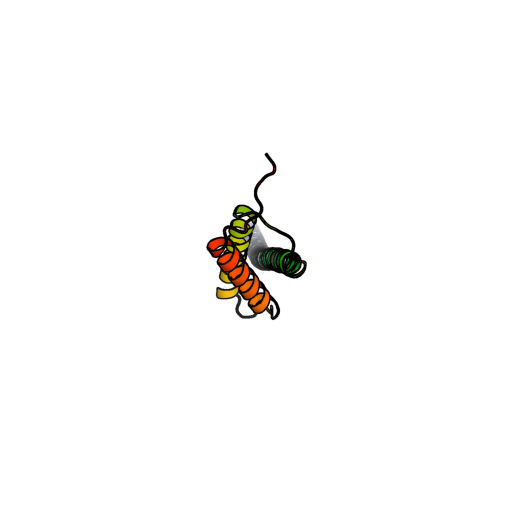? -9.428 0.284 -9.918 1.00 85.75 85 ASN A C 1
ATOM 704 O O . ASN A 1 85 ? -9.163 -0.186 -11.021 1.00 85.75 85 ASN A O 1
ATOM 708 N N . LYS A 1 86 ? -8.639 1.200 -9.339 1.00 90.94 86 LYS A N 1
ATOM 709 C CA . LYS A 1 86 ? -7.406 1.713 -9.967 1.00 90.94 86 LYS A CA 1
ATOM 710 C C . LYS A 1 86 ? -6.169 0.860 -9.681 1.00 90.94 86 LYS A C 1
ATOM 712 O O . LYS A 1 86 ? -5.257 0.838 -10.505 1.00 90.94 86 LYS A O 1
ATOM 717 N N . MET A 1 87 ? -6.130 0.155 -8.549 1.00 96.12 87 MET A N 1
ATOM 718 C CA . MET A 1 87 ? -4.929 -0.578 -8.129 1.00 96.12 87 MET A CA 1
ATOM 719 C C . MET A 1 87 ? -4.492 -1.696 -9.066 1.00 96.12 87 MET A C 1
ATOM 721 O O . MET A 1 87 ? -3.293 -1.766 -9.315 1.00 96.12 87 MET A O 1
ATOM 725 N N . PRO A 1 88 ? -5.389 -2.515 -9.652 1.00 96.00 88 PRO A N 1
ATOM 726 C CA . PRO A 1 88 ? -4.956 -3.559 -10.579 1.00 96.00 88 PRO A CA 1
ATOM 727 C C . PRO A 1 88 ? -4.125 -3.012 -11.749 1.00 96.00 88 PRO A C 1
ATOM 729 O O . PRO A 1 88 ? -3.156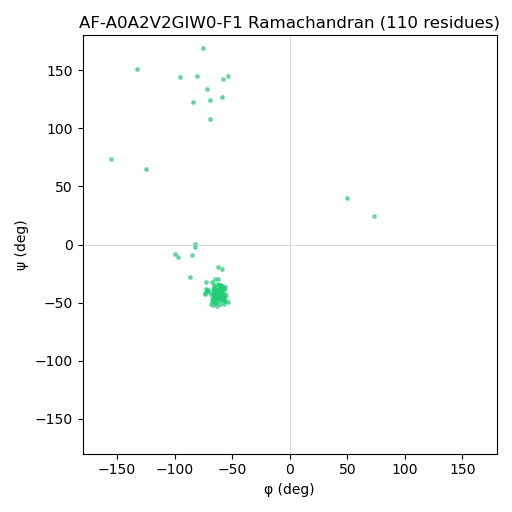 -3.635 -12.173 1.00 96.00 88 PRO A O 1
ATOM 732 N N . PHE A 1 89 ? -4.461 -1.817 -12.245 1.00 97.19 89 PHE A N 1
ATOM 733 C CA . PHE A 1 89 ? -3.711 -1.162 -13.317 1.00 97.19 89 PHE A CA 1
ATOM 734 C C . PHE A 1 89 ? -2.370 -0.606 -12.833 1.00 97.19 89 PHE A C 1
ATOM 736 O O . PHE A 1 89 ? -1.368 -0.756 -13.530 1.00 97.19 89 PHE A O 1
ATOM 743 N N . ALA A 1 90 ? -2.346 0.011 -11.648 1.00 98.12 90 ALA A N 1
ATOM 744 C CA . ALA A 1 90 ? -1.123 0.548 -11.058 1.00 98.12 90 ALA A CA 1
ATOM 745 C C . ALA A 1 90 ? -0.116 -0.567 -10.741 1.00 98.12 90 ALA A C 1
ATOM 747 O O . ALA A 1 90 ? 1.014 -0.500 -11.212 1.00 98.12 90 ALA A O 1
ATOM 748 N N . ILE A 1 91 ? -0.544 -1.626 -10.045 1.00 98.44 91 ILE A N 1
ATOM 749 C CA . ILE A 1 91 ? 0.291 -2.792 -9.707 1.00 98.44 91 ILE A CA 1
ATOM 750 C C . ILE A 1 91 ? 0.865 -3.422 -10.980 1.00 98.44 91 ILE A C 1
ATOM 752 O O . ILE A 1 91 ? 2.070 -3.650 -11.076 1.00 98.44 91 ILE A O 1
ATOM 756 N N . LYS A 1 92 ? 0.026 -3.620 -12.007 1.00 98.50 92 LYS A N 1
ATOM 757 C CA . LYS A 1 92 ? 0.473 -4.164 -13.294 1.00 98.50 92 LYS A CA 1
ATOM 758 C C . LYS A 1 92 ? 1.537 -3.292 -13.966 1.00 98.50 92 LYS A C 1
ATOM 760 O O . LYS A 1 92 ? 2.478 -3.828 -14.545 1.00 98.50 92 LYS A O 1
ATOM 765 N N . ASN A 1 93 ? 1.387 -1.967 -13.938 1.00 98.69 93 ASN A N 1
ATOM 766 C CA . ASN A 1 93 ? 2.371 -1.078 -14.549 1.00 98.69 93 ASN A CA 1
ATOM 767 C C . ASN A 1 93 ? 3.677 -1.024 -13.745 1.00 98.69 93 ASN A C 1
ATOM 769 O O . ASN A 1 93 ? 4.736 -1.054 -14.362 1.00 98.69 93 ASN A O 1
ATOM 773 N N . VAL A 1 94 ? 3.610 -1.009 -12.408 1.00 98.69 94 VAL A N 1
ATOM 774 C CA . VAL A 1 94 ? 4.799 -1.082 -11.542 1.00 98.69 94 VAL A CA 1
ATOM 775 C C . VAL A 1 94 ? 5.602 -2.347 -11.841 1.00 98.69 94 VAL A C 1
ATOM 777 O O . VAL A 1 94 ? 6.780 -2.238 -12.166 1.00 98.69 94 VAL A O 1
ATOM 780 N N . GLY A 1 95 ? 4.957 -3.521 -11.852 1.00 98.50 95 GLY A N 1
ATOM 781 C CA . GLY A 1 95 ? 5.628 -4.785 -12.177 1.00 98.50 95 GLY A CA 1
ATOM 782 C C . GLY A 1 95 ? 6.244 -4.788 -13.581 1.00 98.50 95 GLY A C 1
ATOM 783 O O . GLY A 1 95 ? 7.406 -5.138 -13.748 1.00 98.50 95 GLY A O 1
ATOM 784 N N . ARG A 1 96 ? 5.511 -4.291 -14.589 1.00 98.62 96 ARG A N 1
ATOM 785 C CA . ARG A 1 96 ? 6.025 -4.181 -15.966 1.00 98.62 96 ARG A CA 1
ATOM 786 C C . ARG A 1 96 ? 7.287 -3.316 -16.053 1.00 98.62 96 ARG A C 1
ATOM 788 O O . ARG A 1 96 ? 8.202 -3.662 -16.794 1.00 98.62 96 ARG A O 1
ATOM 795 N N . VAL A 1 97 ? 7.310 -2.167 -15.374 1.00 98.56 97 VAL A N 1
ATOM 796 C CA . VAL A 1 97 ? 8.480 -1.276 -15.399 1.00 98.56 97 VAL A CA 1
ATOM 797 C C . VAL A 1 97 ? 9.639 -1.893 -14.621 1.00 98.56 97 VAL A C 1
ATOM 799 O O . VAL A 1 97 ? 10.765 -1.821 -15.096 1.00 98.56 97 VAL A O 1
ATOM 802 N N . TYR A 1 98 ? 9.383 -2.549 -13.489 1.00 98.50 98 TYR A N 1
ATOM 803 C CA . TYR A 1 98 ? 10.424 -3.254 -12.740 1.00 98.50 98 TYR A CA 1
ATOM 804 C C . TYR A 1 98 ? 11.115 -4.335 -13.588 1.00 98.50 98 TYR A C 1
ATOM 806 O O . TYR A 1 98 ? 12.340 -4.324 -13.711 1.00 98.50 98 TYR A O 1
ATOM 814 N N . ASP A 1 99 ? 10.342 -5.180 -14.281 1.00 98.44 99 ASP A N 1
ATOM 815 C CA . ASP A 1 99 ? 10.877 -6.183 -15.215 1.00 98.44 99 ASP A CA 1
ATOM 816 C C . ASP A 1 99 ? 11.741 -5.540 -16.318 1.00 98.44 99 ASP A C 1
ATOM 818 O O . ASP A 1 99 ? 12.781 -6.068 -16.724 1.00 98.44 99 ASP A O 1
ATOM 822 N N . GLU A 1 100 ? 11.320 -4.375 -16.817 1.00 98.25 100 GLU A N 1
ATOM 823 C CA . GLU A 1 100 ? 12.063 -3.607 -17.814 1.00 98.25 100 GLU A CA 1
ATOM 824 C C . GLU A 1 100 ? 13.392 -3.073 -17.260 1.00 98.25 100 GLU A C 1
ATOM 826 O O . GLU A 1 100 ? 14.417 -3.178 -17.945 1.00 98.25 100 GLU A O 1
ATOM 831 N N . MET A 1 101 ? 13.402 -2.558 -16.028 1.00 97.69 101 MET A N 1
ATOM 832 C CA . MET A 1 101 ? 14.610 -2.077 -15.352 1.00 97.69 101 MET A CA 1
ATOM 833 C C . MET A 1 101 ? 15.596 -3.213 -15.070 1.00 97.69 101 MET A C 1
ATOM 835 O O . MET A 1 101 ? 16.779 -3.050 -15.368 1.00 97.69 101 MET A O 1
ATOM 839 N N . LEU A 1 102 ? 15.122 -4.380 -14.616 1.00 97.69 102 LEU A N 1
ATOM 840 C CA . LEU A 1 102 ? 15.948 -5.582 -14.432 1.00 97.69 102 LEU A CA 1
ATOM 841 C C . LEU A 1 102 ? 16.597 -6.028 -15.747 1.00 97.69 102 LEU A C 1
ATOM 843 O O . LEU A 1 102 ? 17.800 -6.278 -15.808 1.00 97.69 102 LEU A O 1
ATOM 847 N N . ARG A 1 103 ? 15.817 -6.079 -16.834 1.00 98.19 103 ARG A N 1
ATOM 848 C CA . ARG A 1 103 ? 16.309 -6.495 -18.157 1.00 98.19 103 ARG A CA 1
ATOM 849 C C . ARG A 1 103 ? 17.351 -5.535 -18.729 1.00 98.19 103 ARG A C 1
ATOM 851 O O . ARG A 1 103 ? 18.241 -5.960 -19.461 1.00 98.19 103 ARG A O 1
ATOM 858 N N . THR A 1 104 ? 17.194 -4.239 -18.478 1.00 97.38 104 THR A N 1
ATOM 859 C CA . THR A 1 104 ? 18.025 -3.191 -19.091 1.00 97.38 104 THR A CA 1
ATOM 860 C C . THR A 1 104 ? 19.135 -2.679 -18.179 1.00 97.38 104 THR A C 1
ATOM 862 O O . THR A 1 104 ? 19.977 -1.917 -18.649 1.00 97.38 104 THR A O 1
ATOM 865 N N . ASN A 1 105 ? 19.150 -3.082 -16.903 1.00 95.06 105 ASN A N 1
ATOM 866 C CA . ASN A 1 105 ? 19.901 -2.407 -15.841 1.00 95.06 105 ASN A CA 1
ATOM 867 C C . ASN A 1 105 ? 19.637 -0.884 -15.839 1.00 95.06 105 ASN A C 1
ATOM 869 O O . ASN A 1 105 ? 20.552 -0.077 -15.681 1.00 95.06 105 ASN A O 1
ATOM 873 N N . GLY A 1 106 ? 18.375 -0.501 -16.068 1.00 96.12 106 GLY A N 1
ATOM 874 C CA . GLY A 1 106 ? 17.933 0.884 -16.269 1.00 96.12 106 GLY A CA 1
ATOM 875 C C . GLY A 1 106 ? 17.706 1.689 -14.987 1.00 96.12 106 GLY A C 1
ATOM 876 O O . GLY A 1 106 ? 17.312 2.852 -15.065 1.00 96.12 106 GLY A O 1
ATOM 877 N N . PHE A 1 107 ? 17.939 1.090 -13.816 1.00 97.31 107 PHE A N 1
ATOM 878 C CA . PHE A 1 107 ? 17.765 1.753 -12.526 1.00 97.31 107 PHE A CA 1
ATOM 879 C C . PHE A 1 107 ? 18.626 3.009 -12.408 1.00 97.31 107 PHE A C 1
ATOM 881 O O . PHE A 1 107 ? 19.794 3.029 -12.817 1.00 97.31 107 PHE A O 1
ATOM 888 N N . LEU A 1 108 ? 18.064 4.035 -11.769 1.00 96.69 108 LEU A N 1
ATOM 889 C CA . LEU A 1 108 ? 18.805 5.229 -11.398 1.00 96.69 108 LEU A CA 1
ATOM 890 C C . LEU A 1 108 ? 19.963 4.825 -10.479 1.00 96.69 108 LEU A C 1
ATOM 892 O O . LEU A 1 108 ? 19.768 4.149 -9.469 1.00 96.69 108 LEU A O 1
ATOM 896 N N . LYS A 1 109 ? 21.179 5.237 -10.838 1.00 92.75 109 LYS A N 1
ATOM 897 C CA . LYS A 1 109 ? 22.367 5.024 -10.012 1.00 92.75 109 LYS A CA 1
ATOM 898 C C . LYS A 1 109 ? 22.626 6.274 -9.162 1.00 92.75 109 LYS A C 1
ATOM 900 O O . LYS A 1 109 ? 22.375 7.385 -9.644 1.00 92.75 109 LYS A O 1
ATOM 905 N N . PRO A 1 110 ? 23.112 6.122 -7.918 1.00 80.06 110 PRO A N 1
ATOM 906 C CA . PRO A 1 110 ? 23.558 7.255 -7.118 1.00 80.06 110 PRO A CA 1
ATOM 907 C C . PRO A 1 110 ? 24.590 8.078 -7.894 1.00 80.06 110 PRO A C 1
ATOM 909 O O . PRO A 1 110 ? 25.382 7.523 -8.656 1.00 80.06 110 PRO A O 1
ATOM 912 N N . LYS A 1 111 ? 24.5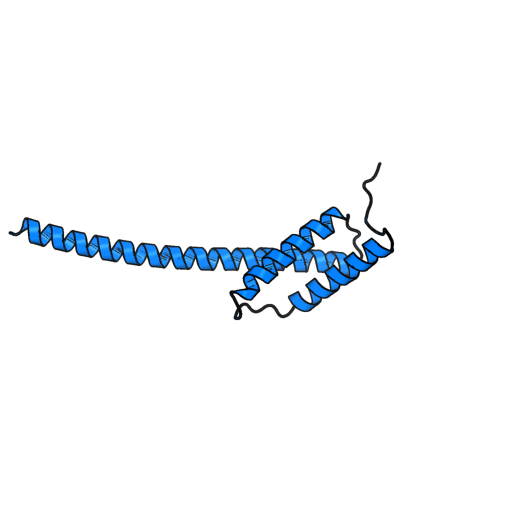82 9.401 -7.711 1.00 73.81 111 LYS A N 1
ATOM 913 C CA . LYS A 1 111 ? 25.691 10.228 -8.193 1.00 73.81 111 LYS A CA 1
ATOM 914 C C . LYS A 1 111 ? 26.917 9.922 -7.334 1.00 73.81 111 LYS A C 1
ATOM 916 O O . LYS A 1 111 ? 26.817 10.022 -6.112 1.00 73.81 111 LYS A O 1
ATOM 921 N N . GLU A 1 112 ? 28.009 9.534 -7.987 1.00 60.81 112 GLU A N 1
ATOM 922 C CA . GLU A 1 112 ? 29.351 9.456 -7.391 1.00 60.81 112 GLU A CA 1
ATOM 923 C C . GLU A 1 112 ? 29.838 10.829 -6.907 1.00 60.81 112 GLU A C 1
ATOM 925 O O . GLU A 1 112 ? 29.491 11.850 -7.554 1.00 60.81 112 GLU A O 1
#